Protein AF-A0A099NZ53-F1 (afdb_monomer_lite)

Secondary structure (DSSP, 8-state):
------SSGGG-S-TTTTSTTTGGGSHHHHHHHHHHHHHHHS-----------SHHHHHHHHHTT-SHHHHHHHHHHHHHHHHHHHHHH--

Sequence (91 aa):
MSTIFRRTVTTLIPPKIASPANLGSNPAAKRMQSIVAFYSKLPRGNATVETPRTPFAIYREKYRNKGSPVLHFAVGFLLLGYGTPLIYITQ

Organism: Pichia kudriavzevii (NCBI:txid4909)

pLDDT: mean 76.15, std 13.68, range [41.59, 94.25]

Structure (mmCIF, N/CA/C/O backbone):
data_AF-A0A099NZ53-F1
#
_entry.id   AF-A0A099NZ53-F1
#
loop_
_atom_site.group_PDB
_atom_site.id
_atom_site.type_symbol
_atom_site.label_atom_id
_atom_site.label_alt_id
_atom_site.label_comp_id
_atom_site.label_asym_id
_atom_site.label_entity_id
_atom_site.label_seq_id
_atom_site.pdbx_PDB_ins_code
_atom_site.Cartn_x
_atom_site.Cartn_y
_atom_site.Cartn_z
_atom_site.occupancy
_atom_site.B_iso_or_equiv
_atom_site.auth_seq_id
_atom_site.auth_comp_id
_atom_site.auth_asym_id
_atom_site.auth_atom_id
_atom_site.pdbx_PDB_model_num
ATOM 1 N N . MET A 1 1 ? -47.476 -37.589 1.303 1.00 41.59 1 MET A N 1
ATOM 2 C CA . MET A 1 1 ? -46.111 -37.361 1.827 1.00 41.59 1 MET A CA 1
ATOM 3 C C . MET A 1 1 ? -45.969 -35.868 2.105 1.00 41.59 1 MET A C 1
ATOM 5 O O . MET A 1 1 ? -45.942 -35.100 1.155 1.00 41.59 1 MET A O 1
ATOM 9 N N . SER A 1 2 ? -46.019 -35.442 3.372 1.00 47.12 2 SER A N 1
ATOM 10 C CA . SER A 1 2 ? -45.952 -34.025 3.758 1.00 47.12 2 SER A CA 1
ATOM 11 C C . SER A 1 2 ? -44.495 -33.576 3.886 1.00 47.12 2 SER A C 1
ATOM 13 O O . SER A 1 2 ? -43.729 -34.084 4.701 1.00 47.12 2 SER A O 1
ATOM 15 N N . THR A 1 3 ? -44.087 -32.614 3.066 1.00 59.97 3 THR A N 1
ATOM 16 C CA . THR A 1 3 ? -42.764 -31.994 3.166 1.00 59.97 3 THR A CA 1
ATOM 17 C C . THR A 1 3 ? -42.799 -30.911 4.234 1.00 59.97 3 THR A C 1
ATOM 19 O O . THR A 1 3 ? -43.203 -29.774 4.003 1.00 59.97 3 THR A O 1
ATOM 22 N N . ILE A 1 4 ? -42.404 -31.291 5.443 1.00 61.06 4 ILE A N 1
ATOM 23 C CA . ILE A 1 4 ? -42.277 -30.401 6.591 1.00 61.06 4 ILE A CA 1
ATOM 24 C C . ILE A 1 4 ? -40.986 -29.576 6.448 1.00 61.06 4 ILE A C 1
ATOM 26 O O . ILE A 1 4 ? -39.880 -30.068 6.673 1.00 61.06 4 ILE A O 1
ATOM 30 N N . PHE A 1 5 ? -41.122 -28.296 6.105 1.00 61.66 5 PHE A N 1
ATOM 31 C CA . PHE A 1 5 ? -40.014 -27.345 5.977 1.00 61.66 5 PHE A CA 1
ATOM 32 C C . PHE A 1 5 ? -39.693 -26.703 7.345 1.00 61.66 5 PHE A C 1
ATOM 34 O O . PHE A 1 5 ? -40.086 -25.579 7.633 1.00 61.66 5 PHE A O 1
ATOM 41 N N . ARG A 1 6 ? -39.033 -27.443 8.250 1.00 58.88 6 ARG A N 1
ATOM 42 C CA . ARG A 1 6 ? -38.767 -27.009 9.648 1.00 58.88 6 ARG A CA 1
ATOM 43 C C . ARG A 1 6 ? -37.392 -26.356 9.898 1.00 58.88 6 ARG A C 1
ATOM 45 O O . ARG A 1 6 ? -37.050 -26.131 11.052 1.00 58.88 6 ARG A O 1
ATOM 52 N N . ARG A 1 7 ? -36.584 -26.055 8.869 1.00 58.25 7 ARG A N 1
ATOM 53 C CA . ARG A 1 7 ? -35.169 -25.630 9.050 1.00 58.25 7 ARG A CA 1
ATOM 54 C C . ARG A 1 7 ? -34.750 -24.298 8.412 1.00 58.25 7 ARG A C 1
ATOM 56 O O . ARG A 1 7 ? -33.600 -23.905 8.560 1.00 58.25 7 ARG A O 1
ATOM 63 N N . THR A 1 8 ? -35.644 -23.573 7.747 1.00 57.94 8 THR A N 1
ATOM 64 C CA . THR A 1 8 ? -35.333 -22.245 7.168 1.00 57.94 8 THR A CA 1
ATOM 65 C C . THR A 1 8 ? -35.762 -21.069 8.039 1.00 57.94 8 THR A C 1
ATOM 67 O O . THR A 1 8 ? -35.364 -19.939 7.779 1.00 57.94 8 THR A O 1
ATOM 70 N N . VAL A 1 9 ? -36.523 -21.310 9.110 1.00 55.91 9 VAL A N 1
ATOM 71 C CA . VAL A 1 9 ? -36.929 -20.256 10.060 1.00 55.91 9 VAL A CA 1
ATOM 72 C C . VAL A 1 9 ? -35.831 -19.968 11.098 1.00 55.91 9 VAL A C 1
ATOM 74 O O . VAL A 1 9 ? -35.829 -18.921 11.735 1.00 55.91 9 VAL A O 1
ATOM 77 N N . THR A 1 10 ? -34.830 -20.846 11.227 1.00 54.72 10 THR A N 1
ATOM 78 C CA . THR A 1 10 ? -33.667 -20.674 12.120 1.00 54.72 10 THR A CA 1
ATOM 79 C C . THR A 1 10 ? -32.633 -19.656 11.622 1.00 54.72 10 THR A C 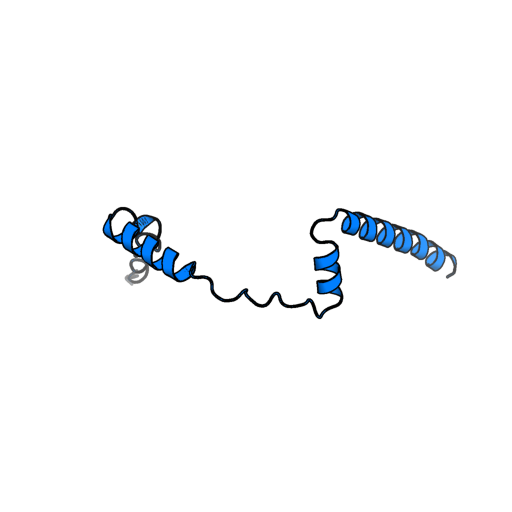1
ATOM 81 O O . THR A 1 10 ? -31.668 -19.382 12.327 1.00 54.72 10 THR A O 1
ATOM 84 N N . THR A 1 11 ? -32.844 -19.043 10.451 1.00 61.19 11 THR A N 1
ATOM 85 C CA . THR A 1 11 ? -32.066 -17.889 9.961 1.00 61.19 11 THR A CA 1
ATOM 86 C C . THR A 1 11 ? -32.863 -16.581 9.956 1.00 61.19 11 THR A C 1
ATOM 88 O O . THR A 1 11 ? -32.363 -15.570 9.472 1.00 61.19 11 THR A O 1
ATOM 91 N N . LEU A 1 12 ? -34.054 -16.543 10.572 1.00 55.03 12 LEU A N 1
ATOM 92 C CA . LEU A 1 12 ? -34.708 -15.294 10.997 1.00 55.03 12 LEU A CA 1
ATOM 93 C C . LEU A 1 12 ? -34.056 -14.730 12.280 1.00 55.03 12 LEU A C 1
ATOM 95 O O . LEU A 1 12 ? -34.682 -14.033 13.069 1.00 55.03 12 LEU A O 1
ATOM 99 N N . ILE A 1 13 ? -32.789 -15.062 12.521 1.00 61.03 13 ILE A N 1
ATOM 100 C CA . ILE A 1 13 ? -31.933 -14.370 13.475 1.00 61.03 13 ILE A CA 1
ATOM 101 C C . ILE A 1 13 ? -31.154 -13.375 12.620 1.00 61.03 13 ILE A C 1
ATOM 103 O O . ILE A 1 13 ? -30.186 -13.766 11.965 1.00 61.03 13 ILE A O 1
ATOM 107 N N . PRO A 1 14 ? -31.599 -12.113 12.522 1.00 59.94 14 PRO A N 1
ATOM 108 C CA . PRO A 1 14 ? -30.958 -11.151 11.645 1.00 59.94 14 PRO A CA 1
ATOM 109 C C . PRO A 1 14 ? -29.509 -10.942 12.109 1.00 59.94 14 PRO A C 1
ATOM 111 O O . PRO A 1 14 ? -29.295 -10.463 13.228 1.00 59.94 14 PRO A O 1
ATOM 114 N N . PRO A 1 15 ? -28.499 -11.207 11.258 1.00 65.56 15 PRO A N 1
ATOM 115 C CA . PRO A 1 15 ? -27.078 -11.082 11.605 1.00 65.56 15 PRO A CA 1
ATOM 116 C C . PRO A 1 15 ? -26.617 -9.620 11.795 1.00 65.56 15 PRO A C 1
ATOM 118 O O . PRO A 1 15 ? -25.436 -9.307 11.667 1.00 65.56 15 PRO A O 1
ATOM 121 N N . LYS A 1 16 ? -27.546 -8.687 12.051 1.00 54.19 16 LYS A N 1
ATOM 122 C CA . LYS A 1 16 ? -27.313 -7.238 12.050 1.00 54.19 16 LYS A CA 1
ATOM 123 C C . LYS A 1 16 ? -28.024 -6.452 13.160 1.00 54.19 16 LYS A C 1
ATOM 125 O O . LYS A 1 16 ? -27.774 -5.256 13.240 1.00 54.19 16 LYS A O 1
ATOM 130 N N . ILE A 1 17 ? -28.825 -7.046 14.054 1.00 55.12 17 ILE A N 1
ATOM 131 C CA . ILE A 1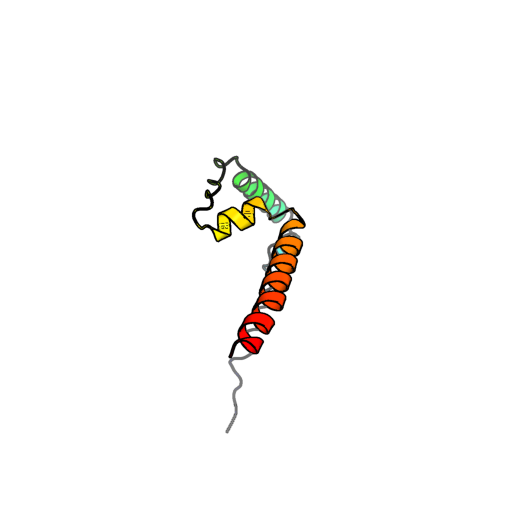 17 ? -29.378 -6.283 15.205 1.00 55.12 17 ILE A CA 1
ATOM 132 C C . ILE A 1 17 ? -28.284 -5.970 16.246 1.00 55.12 17 ILE A C 1
ATOM 134 O O . ILE A 1 17 ? -28.282 -4.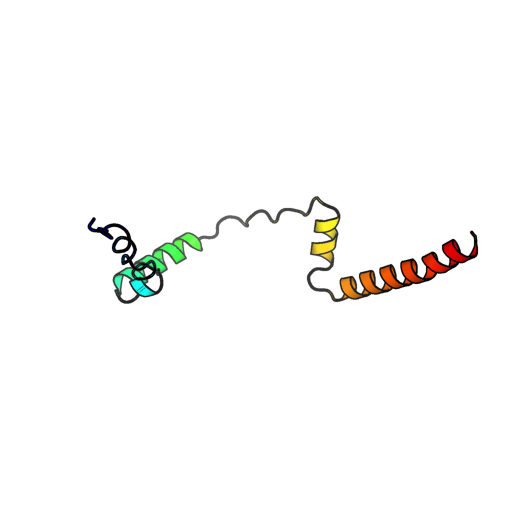896 16.835 1.00 55.12 17 ILE A O 1
ATOM 138 N N . ALA A 1 18 ? -27.287 -6.845 16.396 1.00 55.38 18 ALA A N 1
ATOM 139 C CA . ALA A 1 18 ? -26.169 -6.679 17.329 1.00 55.38 18 ALA A CA 1
ATOM 140 C C . ALA A 1 18 ? -24.878 -6.177 16.651 1.00 55.38 18 ALA A C 1
ATOM 142 O O . ALA A 1 18 ? -23.776 -6.534 17.062 1.00 55.38 18 ALA A O 1
ATOM 143 N N . SER A 1 19 ? -24.979 -5.375 15.582 1.00 59.88 19 SER A N 1
ATOM 144 C CA . SER A 1 19 ? -23.788 -4.675 15.086 1.00 59.88 19 SER A CA 1
ATOM 145 C C . SER A 1 19 ? -23.412 -3.559 16.081 1.00 59.88 19 SER A C 1
ATOM 147 O O . SER A 1 19 ? -24.312 -2.935 16.652 1.00 59.88 19 SER A O 1
ATOM 149 N N . PRO A 1 20 ? -22.120 -3.240 16.290 1.00 61.22 20 PRO A N 1
ATOM 150 C CA . PRO A 1 20 ? -21.707 -2.134 17.164 1.00 61.22 20 PRO A CA 1
ATOM 151 C C . PRO A 1 20 ? -22.352 -0.791 16.784 1.00 61.22 20 PRO A C 1
ATOM 153 O O . PRO A 1 20 ? -22.541 0.070 17.642 1.00 61.22 20 PRO A O 1
ATOM 156 N N . ALA A 1 21 ? -22.715 -0.635 15.504 1.00 61.72 21 ALA A N 1
ATOM 157 C CA . ALA A 1 21 ? -23.435 0.517 14.976 1.00 61.72 21 ALA A CA 1
ATOM 158 C C . ALA A 1 21 ? -24.905 0.571 15.442 1.00 61.72 21 ALA A C 1
ATOM 160 O O . ALA A 1 21 ? -25.418 1.655 15.698 1.00 61.72 21 ALA A O 1
ATOM 161 N N . ASN A 1 22 ? -25.562 -0.580 15.624 1.00 59.38 22 ASN A N 1
ATOM 162 C CA . ASN A 1 22 ? -26.972 -0.669 16.029 1.00 59.38 22 ASN A CA 1
ATOM 163 C C . ASN A 1 22 ? -27.175 -0.745 17.553 1.00 59.38 22 ASN A C 1
ATOM 165 O O . ASN A 1 22 ? -28.255 -0.434 18.045 1.00 59.38 22 ASN A O 1
ATOM 169 N N . LEU A 1 23 ? -26.128 -1.072 18.317 1.00 60.25 23 LEU A N 1
ATOM 170 C CA . LEU A 1 23 ? -26.128 -1.023 19.788 1.00 60.25 23 LEU A CA 1
ATOM 171 C C . LEU A 1 23 ? -25.939 0.406 20.351 1.00 60.25 23 LEU A C 1
ATOM 173 O O . LEU A 1 23 ? -26.093 0.624 21.551 1.00 60.25 23 LEU A O 1
ATOM 177 N N . GLY A 1 24 ? -25.615 1.392 19.503 1.00 60.00 24 GLY A N 1
ATOM 178 C CA . GLY A 1 24 ? -25.293 2.775 19.888 1.00 60.00 24 GLY A CA 1
ATOM 179 C C . GLY A 1 24 ? -26.477 3.680 20.267 1.00 60.00 24 GLY A C 1
ATOM 180 O O . GLY A 1 24 ? -26.251 4.843 20.613 1.00 60.00 24 GLY A O 1
ATOM 181 N N . SER A 1 25 ? -27.721 3.185 20.215 1.00 63.03 25 SER A N 1
ATOM 182 C CA . SER A 1 25 ? -28.917 3.939 20.634 1.00 63.03 25 SER A CA 1
ATOM 183 C C . SER A 1 25 ? -29.020 4.099 22.157 1.00 63.03 25 SER A C 1
ATOM 185 O O . SER A 1 25 ? -29.660 5.033 22.635 1.00 63.03 25 SER A O 1
ATOM 187 N N . ASN A 1 26 ? -28.341 3.241 22.928 1.00 69.06 26 ASN A N 1
ATOM 188 C CA . ASN A 1 26 ? -28.265 3.342 24.382 1.00 69.06 26 ASN A CA 1
ATOM 189 C C . ASN A 1 26 ? -27.083 4.247 24.808 1.00 69.06 26 ASN A C 1
ATOM 191 O O . ASN A 1 26 ? -25.934 3.958 24.455 1.00 69.06 26 ASN A O 1
ATOM 195 N N . PRO A 1 27 ? -27.295 5.306 25.615 1.00 69.94 27 PRO A N 1
ATOM 196 C CA . PRO A 1 27 ? -26.210 6.144 26.139 1.00 69.94 27 PRO A CA 1
ATOM 197 C C . PRO A 1 27 ? -25.155 5.365 26.949 1.00 69.94 27 PRO A C 1
ATOM 199 O O . PRO A 1 27 ? -23.999 5.783 27.003 1.00 69.94 27 PRO A O 1
ATOM 202 N N . ALA A 1 28 ? -25.496 4.214 27.538 1.00 73.88 28 ALA A N 1
ATOM 203 C CA . ALA A 1 28 ? -24.525 3.320 28.173 1.00 73.88 28 ALA A CA 1
ATOM 204 C C . ALA A 1 28 ? -23.567 2.665 27.158 1.00 73.88 28 ALA A C 1
ATOM 206 O O . ALA A 1 28 ? -22.378 2.534 27.440 1.00 73.88 28 ALA A O 1
ATOM 207 N N . ALA A 1 29 ? -24.034 2.334 25.950 1.00 72.06 29 ALA A N 1
ATOM 208 C CA . ALA A 1 29 ? -23.199 1.735 24.909 1.00 72.06 29 ALA A CA 1
ATOM 209 C C . ALA A 1 29 ? -22.148 2.720 24.373 1.00 72.06 29 ALA A C 1
ATOM 211 O O . ALA A 1 29 ? -20.996 2.337 24.172 1.00 72.06 29 ALA A O 1
ATOM 212 N N . LYS A 1 30 ? -22.501 4.008 24.232 1.00 76.88 30 LYS A N 1
ATOM 213 C CA . LYS A 1 30 ? -21.534 5.069 23.887 1.00 76.88 30 LYS A CA 1
ATOM 214 C C . LYS A 1 30 ? -20.427 5.194 24.939 1.00 76.88 30 LYS A C 1
ATOM 216 O O . LYS A 1 30 ? -19.258 5.296 24.575 1.00 76.88 30 LYS A O 1
ATOM 221 N N . ARG A 1 31 ? -20.778 5.115 26.231 1.00 79.56 31 ARG A N 1
ATOM 222 C CA . ARG A 1 31 ? -19.803 5.117 27.339 1.00 79.56 31 ARG A CA 1
ATOM 223 C C . ARG A 1 31 ? -18.891 3.887 27.299 1.00 79.56 31 ARG A C 1
ATOM 225 O O . ARG A 1 31 ? -17.684 4.012 27.484 1.00 79.56 31 ARG A O 1
ATOM 232 N N . MET A 1 32 ? -19.438 2.710 26.998 1.00 79.75 32 MET A N 1
ATOM 233 C CA . MET A 1 32 ? -18.633 1.493 26.844 1.00 79.75 32 MET A CA 1
ATOM 234 C C . MET A 1 32 ? -17.668 1.588 25.656 1.00 79.75 32 MET A C 1
ATOM 236 O O . MET A 1 32 ? -16.493 1.263 25.803 1.00 79.75 32 MET A O 1
ATOM 240 N N . GLN A 1 33 ? -18.110 2.120 24.511 1.00 82.94 33 GLN A N 1
ATOM 241 C CA . GLN A 1 33 ? -17.237 2.352 23.354 1.00 82.94 33 GLN A CA 1
ATOM 242 C C . GLN A 1 33 ? -16.110 3.342 23.669 1.00 82.94 33 GLN A C 1
ATOM 244 O O . GLN A 1 33 ? -14.975 3.098 23.270 1.00 82.94 33 GLN A O 1
ATOM 249 N N . SER A 1 34 ? -16.377 4.422 24.416 1.00 84.81 34 SER A N 1
ATOM 250 C CA . SER A 1 34 ? -15.331 5.378 24.805 1.00 84.81 34 SER A CA 1
ATOM 251 C C . SER A 1 34 ? -14.301 4.779 25.762 1.00 84.81 34 SER A C 1
ATOM 253 O O . SER A 1 34 ? -13.117 5.072 25.622 1.00 84.81 34 SER A O 1
ATOM 255 N N . ILE A 1 35 ? -14.722 3.911 26.689 1.00 87.81 35 ILE A N 1
ATOM 256 C CA . ILE A 1 35 ? -13.808 3.228 27.617 1.00 87.81 35 ILE A CA 1
ATOM 257 C C . ILE A 1 35 ? -12.923 2.236 26.855 1.00 87.81 35 ILE A C 1
ATOM 259 O O . ILE A 1 35 ? -11.702 2.256 27.001 1.00 87.81 35 ILE A O 1
ATOM 263 N N . VAL A 1 36 ? -13.508 1.420 25.974 1.00 87.06 36 VAL A N 1
ATOM 264 C CA . VAL A 1 36 ? -12.744 0.498 25.118 1.00 87.06 36 VAL A CA 1
ATOM 265 C C . VAL A 1 36 ? -11.797 1.269 24.199 1.00 87.06 36 VAL A C 1
ATOM 267 O O . VAL A 1 36 ? -10.630 0.903 24.077 1.00 87.06 36 VAL A O 1
ATOM 270 N N . ALA A 1 37 ? -12.261 2.367 23.596 1.00 86.69 37 ALA A N 1
ATOM 271 C CA . ALA A 1 37 ? -11.436 3.223 22.754 1.00 86.69 37 ALA A CA 1
ATOM 272 C C . ALA A 1 37 ? -10.266 3.830 23.540 1.00 86.69 37 ALA A C 1
ATOM 274 O O . ALA A 1 37 ? -9.144 3.812 23.039 1.00 86.69 37 ALA A O 1
ATOM 275 N N . PHE A 1 38 ? -10.500 4.306 24.765 1.00 88.88 38 PHE A N 1
ATOM 276 C CA . PHE A 1 38 ? -9.460 4.822 25.652 1.00 88.88 38 PHE A CA 1
ATOM 277 C C . PHE A 1 38 ? -8.388 3.758 25.907 1.00 88.88 38 PHE A C 1
ATOM 279 O O . PHE A 1 38 ? -7.230 3.980 25.564 1.00 88.88 38 PHE A O 1
ATOM 286 N N . TYR A 1 39 ? -8.773 2.562 26.365 1.00 88.12 39 TYR A N 1
ATOM 287 C CA . TYR A 1 39 ? -7.817 1.479 26.630 1.00 88.12 39 TYR A CA 1
ATOM 288 C C . TYR A 1 39 ? -7.156 0.897 25.378 1.00 88.12 39 TYR A C 1
ATOM 290 O O . TYR A 1 39 ? -6.023 0.419 25.433 1.00 88.12 39 TYR A O 1
ATOM 298 N N . SER A 1 40 ? -7.822 0.963 24.226 1.00 84.62 40 SER A N 1
ATOM 299 C CA . SER A 1 40 ? -7.228 0.574 22.945 1.00 84.62 40 SER A CA 1
ATOM 300 C C . SER A 1 40 ? -6.165 1.560 22.456 1.00 84.62 40 SER A C 1
ATOM 302 O O . SER A 1 40 ? -5.221 1.145 21.789 1.00 84.62 40 SER A O 1
ATOM 304 N N . LYS A 1 41 ? -6.324 2.844 22.806 1.00 83.06 41 LYS A N 1
ATOM 305 C CA . LYS A 1 41 ? -5.456 3.961 22.416 1.00 83.06 41 LYS A CA 1
ATOM 306 C C . LYS A 1 41 ? -4.357 4.250 23.424 1.00 83.06 41 LYS A C 1
ATOM 308 O O . LYS A 1 41 ? -3.524 5.109 23.138 1.00 83.06 41 LYS A O 1
ATOM 313 N N . LEU A 1 42 ? -4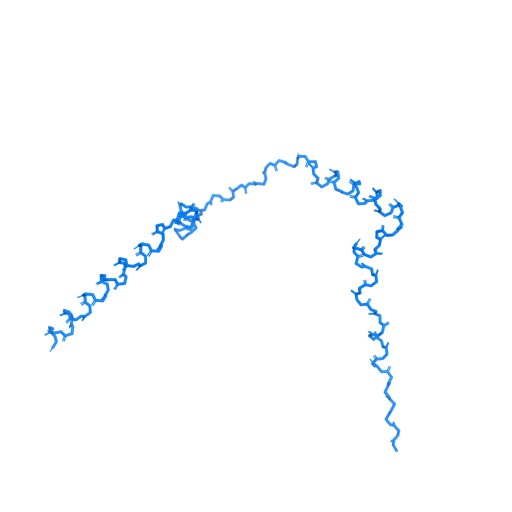.349 3.579 24.583 1.00 83.62 42 LEU A N 1
ATOM 314 C CA . LEU A 1 42 ? -3.202 3.652 25.481 1.00 83.62 42 LEU A CA 1
ATOM 315 C C . LEU A 1 42 ? -1.947 3.387 24.641 1.00 83.62 42 LEU A C 1
ATOM 317 O O . LEU A 1 42 ? -1.986 2.465 23.819 1.00 83.62 42 LEU A O 1
ATOM 321 N N . PRO A 1 43 ? -0.882 4.192 24.797 1.00 79.94 43 PRO A N 1
ATOM 322 C CA . PRO A 1 43 ? 0.336 4.042 24.024 1.00 79.94 43 PRO A CA 1
ATOM 323 C C . PRO A 1 43 ? 0.957 2.690 24.363 1.00 79.94 43 PRO A C 1
ATOM 325 O O . PRO A 1 43 ? 1.746 2.532 25.289 1.00 79.94 43 PRO A O 1
ATOM 328 N N . ARG A 1 44 ? 0.540 1.675 23.613 1.00 77.31 44 ARG A N 1
ATOM 329 C CA . ARG A 1 44 ? 1.272 0.434 23.454 1.00 77.31 44 ARG A CA 1
ATOM 330 C C . ARG A 1 44 ? 2.583 0.852 22.803 1.00 77.31 44 ARG A C 1
ATOM 332 O O . ARG A 1 44 ? 2.572 1.728 21.935 1.00 77.31 44 ARG A O 1
ATOM 339 N N . GLY A 1 45 ? 3.702 0.276 23.240 1.00 75.19 45 GLY A N 1
ATOM 340 C CA . GLY A 1 45 ? 4.977 0.511 22.563 1.00 75.19 45 GLY A CA 1
ATOM 341 C C . GLY A 1 45 ? 4.789 0.342 21.054 1.00 75.19 45 GLY A C 1
ATOM 342 O O . GLY A 1 45 ? 3.981 -0.498 20.643 1.00 75.19 45 GLY A O 1
ATOM 343 N N . ASN A 1 46 ? 5.450 1.185 20.250 1.00 71.12 46 ASN A N 1
ATOM 344 C CA . ASN A 1 46 ? 5.306 1.154 18.796 1.00 71.12 46 ASN A CA 1
ATOM 345 C C . ASN A 1 46 ? 5.338 -0.299 18.321 1.00 71.12 46 ASN A C 1
ATOM 347 O O . ASN A 1 46 ? 6.288 -1.022 18.628 1.00 71.12 46 ASN A O 1
ATOM 351 N N . ALA A 1 47 ? 4.298 -0.719 17.594 1.00 70.88 47 ALA A N 1
ATOM 352 C CA . ALA A 1 47 ? 4.333 -1.999 16.908 1.00 70.88 47 ALA A CA 1
ATOM 353 C C . ALA A 1 47 ? 5.646 -2.041 16.125 1.00 70.88 47 ALA A C 1
ATOM 355 O O . ALA A 1 47 ? 5.962 -1.081 15.414 1.00 70.88 47 ALA A O 1
ATOM 356 N N . THR A 1 48 ? 6.444 -3.090 16.331 1.00 70.50 48 THR A N 1
ATOM 357 C CA . THR A 1 48 ? 7.728 -3.231 15.651 1.00 70.50 48 THR A CA 1
ATOM 358 C C . THR A 1 48 ? 7.458 -3.122 14.164 1.00 70.50 48 THR A C 1
ATOM 360 O O . THR A 1 48 ? 6.776 -3.976 13.598 1.00 70.50 48 THR A O 1
ATOM 363 N N . VAL A 1 49 ? 7.929 -2.037 13.547 1.00 73.44 49 VAL A N 1
ATOM 364 C CA . VAL A 1 49 ? 7.866 -1.884 12.099 1.00 73.44 49 VAL A CA 1
ATOM 365 C C . VAL A 1 49 ? 8.757 -2.988 11.567 1.00 73.44 49 VAL A C 1
ATOM 367 O O . VAL A 1 49 ? 9.978 -2.908 11.702 1.00 73.44 49 VAL A O 1
ATOM 370 N N . GLU A 1 50 ? 8.144 -4.065 11.081 1.00 76.00 50 GLU A N 1
ATOM 371 C CA . GLU A 1 50 ? 8.892 -5.196 10.561 1.00 76.00 50 GLU A CA 1
ATOM 372 C C . GLU A 1 50 ? 9.785 -4.678 9.443 1.00 76.00 50 GLU A C 1
ATOM 374 O O . GLU A 1 50 ? 9.316 -4.196 8.409 1.00 76.00 50 GLU A O 1
ATOM 379 N N . THR A 1 51 ? 11.094 -4.713 9.683 1.00 79.00 51 THR A N 1
ATOM 380 C CA . THR A 1 51 ? 12.063 -4.349 8.664 1.00 79.00 51 THR A CA 1
ATOM 381 C C . THR A 1 51 ? 11.859 -5.306 7.494 1.00 79.00 51 THR A C 1
ATOM 383 O O . THR A 1 51 ? 11.862 -6.524 7.699 1.00 79.00 51 THR A O 1
ATOM 386 N N . PRO A 1 52 ? 11.653 -4.800 6.268 1.00 84.19 52 PRO A N 1
ATOM 387 C CA . PRO A 1 52 ? 11.404 -5.663 5.128 1.00 84.19 52 PRO A CA 1
ATOM 388 C C . PRO A 1 52 ? 12.631 -6.549 4.891 1.00 84.19 52 PRO A C 1
ATOM 390 O O . PRO A 1 52 ? 13.720 -6.052 4.617 1.00 84.19 52 PRO A O 1
ATOM 393 N N . ARG A 1 53 ? 12.465 -7.870 5.019 1.00 86.44 53 ARG A N 1
ATOM 394 C CA . ARG A 1 53 ? 13.561 -8.845 4.844 1.00 86.44 53 ARG A CA 1
ATOM 395 C C . ARG A 1 53 ? 13.666 -9.386 3.424 1.00 86.44 53 ARG A C 1
ATOM 397 O O . ARG A 1 53 ? 14.722 -9.862 3.026 1.00 86.44 53 ARG A O 1
ATOM 404 N N . THR A 1 54 ? 12.579 -9.334 2.658 1.00 90.38 54 THR A N 1
ATOM 405 C CA . THR A 1 54 ? 12.563 -9.841 1.285 1.00 90.38 54 THR A CA 1
ATOM 406 C C . THR A 1 54 ? 12.931 -8.730 0.300 1.00 90.38 54 THR A C 1
ATOM 408 O O . THR A 1 54 ? 12.545 -7.576 0.507 1.00 90.38 54 THR A O 1
ATOM 411 N N . PRO A 1 55 ? 13.628 -9.045 -0.807 1.00 90.38 55 PRO A N 1
ATOM 412 C CA . PRO A 1 55 ? 14.010 -8.044 -1.805 1.00 90.38 55 PRO A CA 1
ATOM 413 C C . PRO A 1 55 ? 12.789 -7.312 -2.383 1.00 90.38 55 PRO A C 1
ATOM 415 O O . PRO A 1 55 ? 12.829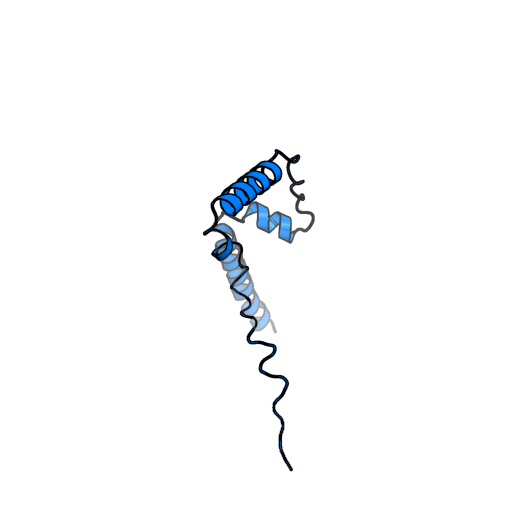 -6.100 -2.594 1.00 90.38 55 PRO A O 1
ATOM 418 N N . PHE A 1 56 ? 11.667 -8.021 -2.551 1.00 90.00 56 PHE A N 1
ATOM 419 C CA . PHE A 1 56 ? 10.403 -7.421 -2.972 1.00 90.00 56 PHE A CA 1
ATOM 420 C C . PHE A 1 56 ? 9.834 -6.451 -1.929 1.00 90.00 56 PHE A C 1
ATOM 422 O O . PHE A 1 56 ? 9.383 -5.368 -2.292 1.00 90.00 56 PHE A O 1
ATOM 429 N N . ALA A 1 57 ? 9.876 -6.795 -0.637 1.00 90.06 57 ALA A N 1
ATOM 430 C CA . ALA A 1 57 ? 9.400 -5.903 0.418 1.00 90.06 57 ALA A CA 1
ATOM 431 C C . ALA A 1 57 ? 10.272 -4.642 0.533 1.00 90.06 57 ALA A C 1
ATOM 433 O O . ALA A 1 57 ? 9.739 -3.548 0.701 1.00 90.06 57 ALA A O 1
ATOM 434 N N . ILE A 1 58 ? 11.593 -4.770 0.359 1.00 90.25 58 ILE A N 1
ATOM 435 C CA . ILE A 1 58 ? 12.522 -3.630 0.346 1.00 90.25 58 ILE A CA 1
ATOM 436 C C . ILE A 1 58 ? 12.201 -2.698 -0.827 1.00 90.25 58 ILE A C 1
ATOM 438 O O . ILE A 1 58 ? 12.094 -1.483 -0.653 1.00 90.25 58 ILE A O 1
ATOM 442 N N . TYR A 1 59 ? 12.003 -3.262 -2.023 1.00 91.50 59 TYR A N 1
ATOM 443 C CA . TYR A 1 59 ? 11.617 -2.493 -3.203 1.00 91.50 59 TYR A CA 1
ATOM 444 C C . TYR A 1 59 ? 10.257 -1.808 -3.012 1.00 91.50 59 TYR A C 1
ATOM 446 O O . TYR A 1 59 ? 10.124 -0.608 -3.260 1.00 91.50 59 TYR A O 1
ATOM 454 N N . ARG A 1 60 ? 9.258 -2.547 -2.513 1.00 88.38 60 ARG A N 1
ATOM 455 C CA . ARG A 1 60 ? 7.917 -2.026 -2.232 1.00 88.38 60 ARG A CA 1
ATOM 456 C C . ARG A 1 60 ? 7.976 -0.837 -1.282 1.00 88.38 60 ARG A C 1
ATOM 458 O O . ARG A 1 60 ? 7.411 0.197 -1.610 1.00 88.38 60 ARG A O 1
ATOM 465 N N . GLU A 1 61 ? 8.670 -0.945 -0.1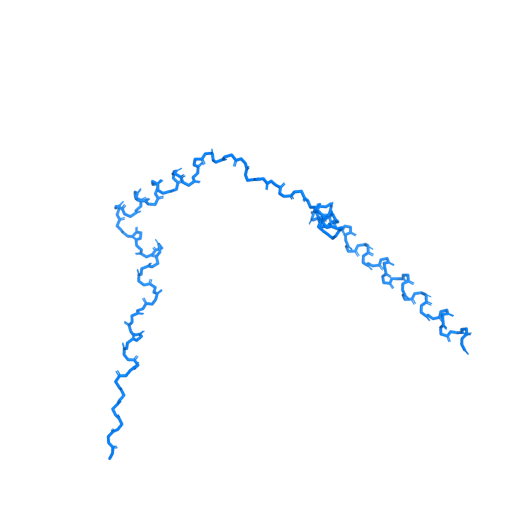53 1.00 90.06 61 GLU A N 1
ATOM 466 C CA . GLU A 1 61 ? 8.773 0.160 0.808 1.00 90.06 61 GLU A CA 1
ATOM 467 C C . GLU A 1 61 ? 9.527 1.368 0.227 1.00 90.06 61 GLU A C 1
ATOM 469 O O . GLU A 1 61 ? 9.107 2.508 0.425 1.00 90.06 61 GLU A O 1
ATOM 474 N N . LYS A 1 62 ? 10.576 1.148 -0.579 1.00 89.31 62 LYS A N 1
ATOM 475 C CA . LYS A 1 62 ? 11.343 2.230 -1.226 1.00 89.31 62 LYS A CA 1
ATOM 476 C C . LYS A 1 62 ? 10.523 3.040 -2.239 1.00 89.31 62 LYS A C 1
ATOM 478 O O . LYS A 1 62 ? 10.781 4.235 -2.422 1.00 89.31 62 LYS A O 1
ATOM 483 N N . TYR A 1 63 ? 9.558 2.404 -2.905 1.00 89.44 63 TYR A N 1
ATOM 484 C CA . TYR A 1 63 ? 8.814 3.001 -4.017 1.00 89.44 63 TYR A CA 1
ATOM 485 C C . TYR A 1 63 ? 7.294 3.107 -3.803 1.00 89.44 63 TYR A C 1
ATOM 487 O O . TYR A 1 63 ? 6.598 3.555 -4.708 1.00 89.44 63 TYR A O 1
ATOM 495 N N . ARG A 1 64 ? 6.774 2.788 -2.607 1.00 87.00 64 ARG A N 1
ATOM 496 C CA . ARG A 1 64 ? 5.330 2.768 -2.282 1.00 87.00 64 ARG A CA 1
ATOM 497 C C . ARG A 1 64 ? 4.581 4.056 -2.631 1.00 87.00 64 ARG A C 1
ATOM 499 O O . ARG A 1 64 ? 3.451 3.992 -3.093 1.00 87.00 64 ARG A O 1
ATOM 506 N N . ASN A 1 65 ? 5.216 5.207 -2.418 1.00 86.00 65 ASN A N 1
ATOM 507 C CA . ASN A 1 65 ? 4.615 6.531 -2.623 1.00 86.00 65 ASN A CA 1
ATOM 508 C C . ASN A 1 65 ? 5.231 7.277 -3.820 1.00 86.00 65 ASN A C 1
ATOM 510 O O . ASN A 1 65 ? 5.134 8.499 -3.904 1.00 86.00 65 ASN A O 1
ATOM 514 N N . LYS A 1 66 ? 5.931 6.569 -4.715 1.00 88.75 66 LYS A N 1
ATOM 515 C CA . LYS A 1 66 ? 6.601 7.154 -5.885 1.00 88.75 66 LYS A CA 1
ATOM 516 C C . LYS A 1 66 ? 5.970 6.614 -7.166 1.00 88.75 66 LYS A C 1
ATOM 518 O O . LYS A 1 66 ? 5.586 5.454 -7.217 1.00 88.75 66 LYS A O 1
ATOM 523 N N . GLY A 1 67 ? 5.933 7.428 -8.223 1.00 87.31 67 GLY A N 1
ATOM 524 C CA . GLY A 1 67 ? 5.509 6.999 -9.567 1.00 87.31 67 GLY A CA 1
ATOM 525 C C . GLY A 1 67 ? 6.570 6.196 -10.337 1.00 87.31 67 GLY A C 1
ATOM 526 O O . GLY A 1 67 ? 6.311 5.703 -11.430 1.00 87.31 67 GLY A O 1
ATOM 527 N N . SER A 1 68 ? 7.771 6.035 -9.776 1.00 88.31 68 SER A N 1
ATOM 528 C CA . SER A 1 68 ? 8.880 5.338 -10.431 1.00 88.31 68 SER A CA 1
ATOM 529 C C . SER A 1 68 ? 8.654 3.846 -10.720 1.00 88.31 68 SER A C 1
ATOM 531 O O . SER A 1 68 ? 9.230 3.399 -11.708 1.00 88.31 68 SER A O 1
ATOM 533 N N . PRO A 1 69 ? 7.837 3.053 -9.981 1.00 92.44 69 PRO A N 1
ATOM 534 C CA . PRO A 1 69 ? 7.537 1.673 -10.374 1.00 92.44 69 PRO A CA 1
ATOM 535 C C . PRO A 1 69 ? 6.980 1.574 -11.792 1.00 92.44 69 PRO A C 1
ATOM 537 O O . PRO A 1 69 ? 7.389 0.694 -12.539 1.00 92.44 69 PRO A O 1
ATOM 540 N N . VAL A 1 70 ? 6.119 2.514 -12.195 1.00 91.62 70 VAL A N 1
ATOM 541 C CA . VAL A 1 70 ? 5.550 2.553 -13.551 1.00 91.62 70 VAL A CA 1
ATOM 542 C C . VAL A 1 70 ? 6.654 2.739 -14.592 1.00 91.62 70 VAL A C 1
ATOM 544 O O . VAL A 1 70 ? 6.673 2.037 -15.599 1.00 91.62 70 VAL A O 1
ATOM 547 N N . LEU A 1 71 ? 7.622 3.619 -14.318 1.00 92.06 71 LEU A N 1
ATOM 548 C CA . LEU A 1 71 ? 8.784 3.820 -15.187 1.00 92.06 71 LEU A CA 1
ATOM 549 C C . LEU A 1 71 ? 9.685 2.580 -15.235 1.00 92.06 71 LEU A C 1
ATOM 551 O O . LEU A 1 71 ? 10.117 2.188 -16.314 1.00 92.06 71 LEU A O 1
ATOM 555 N N . HIS A 1 72 ? 9.938 1.929 -14.096 1.00 92.56 72 HIS A N 1
ATOM 556 C CA . HIS A 1 72 ? 10.712 0.685 -14.048 1.00 92.56 72 HIS A CA 1
ATOM 557 C C . HIS A 1 72 ? 10.054 -0.426 -14.878 1.00 92.56 72 HIS A C 1
ATOM 559 O O . HIS A 1 72 ? 10.748 -1.122 -15.618 1.00 92.56 72 HIS A O 1
ATOM 565 N N . PHE A 1 73 ? 8.726 -0.553 -14.807 1.00 93.62 73 PHE A N 1
ATOM 566 C CA . PHE A 1 73 ? 7.972 -1.483 -15.645 1.00 93.62 73 PHE A CA 1
ATOM 567 C C . PHE A 1 73 ? 8.059 -1.119 -17.129 1.00 93.62 73 PHE A C 1
ATOM 569 O O . PHE A 1 73 ? 8.373 -1.989 -17.936 1.00 93.62 73 PHE A O 1
ATOM 576 N N . ALA A 1 74 ? 7.838 0.146 -17.496 1.00 93.62 74 ALA A N 1
ATOM 577 C CA . ALA A 1 74 ? 7.899 0.592 -18.888 1.00 93.62 74 ALA A CA 1
ATOM 578 C C . ALA A 1 74 ? 9.275 0.330 -19.521 1.00 93.62 74 ALA A C 1
ATOM 580 O O . ALA A 1 74 ? 9.361 -0.219 -20.617 1.00 93.62 74 ALA A O 1
ATOM 581 N N . VAL A 1 75 ? 10.354 0.653 -18.803 1.00 94.25 75 VAL A N 1
ATOM 582 C CA . VAL A 1 75 ? 11.726 0.381 -19.253 1.00 94.25 75 VAL A CA 1
ATOM 583 C C . VAL A 1 75 ? 11.984 -1.124 -19.358 1.00 94.25 75 VAL A C 1
ATOM 585 O O . VAL A 1 75 ? 12.566 -1.570 -20.343 1.00 94.25 75 VAL A O 1
ATOM 588 N N . GLY A 1 76 ? 11.514 -1.920 -18.393 1.00 93.81 76 GLY A N 1
ATOM 589 C CA . GLY A 1 76 ? 11.628 -3.378 -18.443 1.00 93.81 76 GLY A CA 1
ATOM 590 C C . GLY A 1 76 ? 10.948 -3.977 -19.677 1.00 93.81 76 GLY A C 1
ATOM 591 O O . GLY A 1 76 ? 11.557 -4.773 -20.388 1.00 93.81 76 GLY A O 1
ATOM 592 N N . PHE A 1 77 ? 9.722 -3.544 -19.983 1.00 93.81 77 PHE A N 1
ATOM 593 C CA . PHE A 1 77 ? 9.001 -3.986 -21.178 1.00 93.81 77 PHE A CA 1
ATOM 594 C C . PHE A 1 77 ? 9.668 -3.536 -22.477 1.00 93.81 77 PHE A C 1
ATOM 596 O O . PHE A 1 77 ? 9.707 -4.311 -23.428 1.00 93.81 77 PHE A O 1
ATOM 603 N N . LEU A 1 78 ? 10.222 -2.324 -22.520 1.00 93.62 78 LEU A N 1
ATOM 604 C CA . LEU A 1 78 ? 10.919 -1.819 -23.701 1.00 93.62 78 LEU A CA 1
ATOM 605 C C . LEU A 1 78 ? 12.193 -2.623 -23.990 1.00 93.62 78 LEU A C 1
ATOM 607 O O . LEU A 1 78 ? 12.428 -3.004 -25.133 1.00 93.62 78 LEU A O 1
ATOM 611 N N . LEU A 1 79 ? 12.981 -2.942 -22.961 1.00 90.50 79 LEU A N 1
ATOM 612 C CA . LEU A 1 79 ? 14.185 -3.764 -23.109 1.00 90.50 79 LEU A CA 1
ATOM 613 C C . LEU A 1 79 ? 13.855 -5.201 -23.526 1.00 90.50 79 LEU A C 1
ATOM 615 O O . LEU A 1 79 ? 14.506 -5.743 -24.416 1.00 90.50 79 LEU A O 1
ATOM 619 N N . LEU A 1 80 ? 12.825 -5.803 -22.926 1.00 90.19 80 LEU A N 1
ATOM 620 C CA . LEU A 1 80 ? 12.359 -7.134 -23.317 1.00 90.19 80 LEU A CA 1
ATOM 621 C C . LEU A 1 80 ? 11.843 -7.141 -24.759 1.00 90.19 80 LEU A C 1
ATOM 623 O O . LEU A 1 80 ? 12.226 -8.009 -25.537 1.00 90.19 80 LEU A O 1
ATOM 627 N N . GLY A 1 81 ? 11.030 -6.151 -25.130 1.00 85.62 81 GLY A N 1
ATOM 628 C CA . GLY A 1 81 ? 10.484 -6.013 -26.479 1.00 85.62 81 GLY A CA 1
ATOM 629 C C . GLY A 1 81 ? 11.535 -5.710 -27.548 1.00 85.62 81 GLY A C 1
ATOM 630 O O . GLY A 1 81 ? 11.350 -6.099 -28.693 1.00 85.62 81 GLY A O 1
ATOM 631 N N . TYR A 1 82 ? 12.643 -5.054 -27.195 1.00 85.00 82 TYR A N 1
ATOM 632 C CA . TYR A 1 82 ? 13.764 -4.824 -28.111 1.00 85.00 82 TYR A CA 1
ATOM 633 C C . TYR A 1 82 ? 14.700 -6.040 -28.220 1.00 85.00 82 TYR A C 1
ATOM 635 O O . TYR A 1 82 ? 15.282 -6.289 -29.273 1.00 85.00 82 TYR A O 1
ATOM 643 N N . GLY A 1 83 ? 14.838 -6.827 -27.150 1.00 81.44 83 GLY A N 1
ATOM 644 C CA . GLY A 1 83 ? 15.688 -8.019 -27.136 1.00 81.44 83 GLY A CA 1
ATOM 645 C C . GLY A 1 83 ? 15.089 -9.225 -27.867 1.00 81.44 83 GLY A C 1
ATOM 646 O O . GLY A 1 83 ? 15.816 -9.963 -28.527 1.00 81.44 83 GLY A O 1
ATOM 647 N N . THR A 1 84 ? 13.770 -9.424 -27.799 1.00 80.00 84 THR A N 1
ATOM 648 C CA . THR A 1 84 ? 13.094 -10.544 -28.476 1.00 80.00 84 THR A CA 1
ATOM 649 C C . THR A 1 84 ? 13.266 -10.575 -30.003 1.00 80.00 84 THR A C 1
ATOM 651 O O . THR A 1 84 ? 13.554 -11.662 -30.507 1.00 80.00 84 THR A O 1
ATOM 654 N N . PRO A 1 85 ? 13.164 -9.466 -30.771 1.00 75.56 85 PRO A N 1
ATOM 655 C CA . PRO A 1 85 ? 13.360 -9.515 -32.219 1.00 75.56 85 PRO A CA 1
ATOM 656 C C . PRO A 1 85 ? 14.806 -9.843 -32.606 1.00 75.56 85 PRO A C 1
ATOM 658 O O . PRO A 1 85 ? 15.012 -10.566 -33.573 1.00 75.56 85 PRO A O 1
ATOM 661 N N . LEU A 1 86 ? 15.808 -9.389 -31.843 1.00 70.25 86 LEU A N 1
ATOM 662 C CA . LEU A 1 86 ? 17.217 -9.729 -32.096 1.00 70.25 86 LEU A CA 1
ATOM 663 C C . LEU A 1 86 ? 17.481 -11.234 -31.954 1.00 70.25 86 LEU A C 1
ATOM 665 O O . LEU A 1 86 ? 18.218 -11.810 -32.749 1.00 70.25 86 LEU A O 1
ATOM 669 N N . ILE A 1 87 ? 16.845 -11.878 -30.973 1.00 72.25 87 ILE A N 1
ATOM 670 C CA . ILE A 1 87 ? 16.943 -13.329 -30.767 1.00 72.25 87 ILE A CA 1
ATOM 671 C C . ILE A 1 87 ? 16.176 -14.094 -31.857 1.00 72.25 87 ILE A C 1
ATOM 673 O O . ILE A 1 87 ? 16.598 -15.171 -32.260 1.00 72.25 87 ILE A O 1
ATOM 677 N N . TYR A 1 88 ? 15.068 -13.542 -32.356 1.00 71.50 88 TYR A N 1
ATOM 678 C CA . TYR A 1 88 ? 14.276 -14.176 -33.412 1.00 71.50 88 TYR A CA 1
ATOM 679 C C . TYR A 1 88 ? 14.922 -14.060 -34.803 1.00 71.50 88 TYR A C 1
ATOM 681 O O . TYR A 1 88 ? 14.748 -14.944 -35.626 1.00 71.50 88 TYR A O 1
ATOM 689 N N . ILE A 1 89 ? 15.678 -12.990 -35.066 1.00 65.94 89 ILE A N 1
ATOM 690 C CA . ILE A 1 89 ? 16.374 -12.759 -36.346 1.00 65.94 89 ILE A CA 1
ATOM 691 C C . ILE A 1 89 ? 17.677 -13.572 -36.464 1.00 65.94 89 ILE A C 1
ATOM 693 O O . ILE A 1 89 ? 18.160 -13.791 -37.570 1.00 65.94 89 ILE A O 1
ATOM 697 N N . THR A 1 90 ? 18.269 -14.006 -35.345 1.00 64.62 90 THR A N 1
ATOM 698 C CA . THR A 1 90 ? 19.543 -14.750 -35.345 1.00 64.62 90 THR A CA 1
ATOM 699 C C . THR A 1 90 ? 19.397 -16.280 -35.397 1.00 64.62 90 THR A C 1
ATOM 701 O O . THR A 1 90 ? 20.423 -16.963 -35.416 1.00 64.62 90 THR A O 1
ATOM 704 N N . GLN A 1 91 ? 18.168 -16.807 -35.375 1.00 55.72 91 GLN A N 1
ATOM 705 C CA . GLN A 1 91 ? 17.821 -18.224 -35.586 1.00 55.72 91 GLN A CA 1
ATOM 706 C C . GLN A 1 91 ? 17.426 -18.458 -37.043 1.00 55.72 91 GLN A C 1
ATOM 708 O O . GLN A 1 91 ? 17.819 -19.515 -37.580 1.00 55.72 91 GLN A O 1
#

InterPro domains:
  IPR019727 ATP synthase, F0 complex, subunit F, mitochondria, fungi [PF10791] (4-83)
  IPR019727 ATP synthase, F0 complex, subunit F, mitochondria, fungi [PTHR28161] (1-83)

Radius of gyration: 29.04 Å; chains: 1; bounding box: 66×44×64 Å

Foldseek 3Di:
DDDDPPPPVVCVPPPPCPDLVNVPPDPVSVVVVVVVVVVVPDPDPPDPPPDDPDPVSVVCVVPVPHPCVVVVVVVVVVVVVVVVVVVVVVD